Protein AF-A0AAW1GI77-F1 (afdb_monomer_lite)

pLDDT: mean 83.42, std 12.43, range [45.12, 96.5]

Radius of gyration: 36.32 Å; chains: 1; bounding box: 89×35×93 Å

Foldseek 3Di:
DDVPVCVVCVVVVPDDDDDDVVVVVVPDDPDVDDPDDDDDDLVPDDPVVVCVVCVVVPVPDDPVVVLQVVLVVCVVVVNNVVSVVSCQCPPPDVCVVVVVVCCVPPDPVPVPDQDPVRVVVCCVVVVPDPVNVVVVVVVVVVD

Organism: Popillia japonica (NCBI:txid7064)

Structure (mmCIF, N/CA/C/O backbone):
data_AF-A0AAW1GI77-F1
#
_entry.id   AF-A0AAW1GI77-F1
#
loop_
_atom_site.group_PDB
_atom_site.id
_atom_site.type_symbol
_atom_site.label_atom_id
_atom_site.label_alt_id
_atom_site.label_comp_id
_atom_site.label_asym_id
_atom_site.label_entity_id
_atom_site.label_seq_id
_atom_site.pdbx_PDB_ins_code
_atom_site.Cartn_x
_atom_site.Cartn_y
_atom_site.Cartn_z
_atom_site.occupancy
_atom_site.B_iso_or_equiv
_atom_site.auth_seq_id
_atom_site.auth_comp_id
_atom_site.auth_asym_id
_atom_site.auth_atom_id
_atom_site.pdbx_PDB_model_num
ATOM 1 N N . MET A 1 1 ? 60.740 -13.202 -24.268 1.00 50.44 1 MET A N 1
ATOM 2 C CA . MET A 1 1 ? 59.348 -13.704 -24.318 1.00 50.44 1 MET A CA 1
ATOM 3 C C . MET A 1 1 ? 59.229 -14.619 -25.524 1.00 50.44 1 MET A C 1
ATOM 5 O O . MET A 1 1 ? 59.436 -14.166 -26.640 1.00 50.44 1 MET A O 1
ATOM 9 N N . ASN A 1 2 ? 59.038 -15.919 -25.301 1.00 56.31 2 ASN A N 1
ATOM 10 C CA . ASN A 1 2 ? 59.099 -16.921 -26.366 1.00 56.31 2 ASN A CA 1
ATOM 11 C C . ASN A 1 2 ? 57.828 -16.882 -27.225 1.00 56.31 2 ASN A C 1
ATOM 13 O O . ASN A 1 2 ? 56.799 -17.430 -26.836 1.00 56.31 2 ASN A O 1
ATOM 17 N N . ASN A 1 3 ? 57.931 -16.309 -28.427 1.00 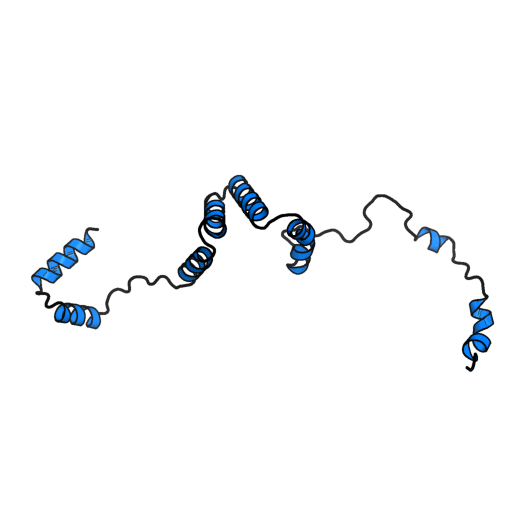72.00 3 ASN A N 1
ATOM 18 C CA . ASN A 1 3 ? 56.889 -16.258 -29.464 1.00 72.00 3 ASN A CA 1
ATOM 19 C C . ASN A 1 3 ? 56.628 -17.625 -30.133 1.00 72.00 3 ASN A C 1
ATOM 21 O O . ASN A 1 3 ? 56.343 -17.709 -31.326 1.00 72.00 3 ASN A O 1
ATOM 25 N N . ARG A 1 4 ? 56.706 -18.723 -29.369 1.00 78.88 4 ARG A N 1
ATOM 26 C CA . ARG A 1 4 ? 56.456 -20.090 -29.859 1.00 78.88 4 ARG A CA 1
ATOM 27 C C . ARG A 1 4 ? 55.053 -20.241 -30.443 1.00 78.88 4 ARG A C 1
ATOM 29 O O . ARG A 1 4 ? 54.870 -20.980 -31.401 1.00 78.88 4 ARG A O 1
ATOM 36 N N . PHE A 1 5 ? 54.082 -19.529 -29.875 1.00 82.38 5 PHE A N 1
ATOM 37 C CA . PHE A 1 5 ? 52.707 -19.523 -30.360 1.00 82.38 5 PHE A CA 1
ATOM 38 C C . PHE A 1 5 ? 52.601 -18.883 -31.750 1.00 82.38 5 PHE A C 1
ATOM 40 O O . PHE A 1 5 ? 52.100 -19.514 -32.673 1.00 82.38 5 PHE A O 1
ATOM 47 N N . LEU A 1 6 ? 53.150 -17.678 -31.928 1.00 81.75 6 LEU A N 1
ATOM 48 C CA . LEU A 1 6 ? 53.120 -16.977 -33.216 1.00 81.75 6 LEU A CA 1
ATOM 49 C C . LEU A 1 6 ? 53.925 -17.714 -34.293 1.00 81.75 6 LEU A C 1
ATOM 51 O O . LEU A 1 6 ? 53.507 -17.752 -35.441 1.00 81.75 6 LEU A O 1
ATOM 55 N N . ALA A 1 7 ? 55.032 -18.364 -33.922 1.00 81.88 7 ALA A N 1
ATOM 56 C CA . ALA A 1 7 ? 55.788 -19.203 -34.849 1.00 81.88 7 ALA A CA 1
ATOM 57 C C . ALA A 1 7 ? 55.003 -20.455 -35.285 1.00 81.88 7 ALA A C 1
ATOM 59 O O . ALA A 1 7 ? 55.084 -20.859 -36.439 1.00 81.88 7 ALA A O 1
ATOM 60 N N . LYS A 1 8 ? 54.230 -21.066 -34.374 1.00 85.06 8 LYS A N 1
ATOM 61 C CA . LYS A 1 8 ? 53.463 -22.289 -34.656 1.00 85.06 8 LYS A CA 1
ATOM 62 C C . LYS A 1 8 ? 52.169 -22.021 -35.428 1.00 85.06 8 LYS A C 1
ATOM 64 O O . LYS A 1 8 ? 51.785 -22.837 -36.256 1.00 85.06 8 LYS A O 1
ATOM 69 N N . PHE A 1 9 ? 51.500 -20.908 -35.143 1.00 86.94 9 PHE A N 1
ATOM 70 C CA . PHE A 1 9 ? 50.173 -20.595 -35.683 1.00 86.94 9 PHE A CA 1
ATOM 71 C C . PHE A 1 9 ? 50.168 -19.383 -36.620 1.00 86.94 9 PHE A C 1
ATOM 73 O O . PHE A 1 9 ? 49.104 -18.925 -37.019 1.00 86.94 9 PHE A O 1
ATOM 80 N N . GLY A 1 10 ? 51.342 -18.868 -36.992 1.00 84.88 10 GLY A N 1
ATOM 81 C CA . GLY A 1 10 ? 51.467 -17.706 -37.872 1.00 84.88 10 GLY A CA 1
ATOM 82 C C . GLY A 1 10 ? 50.792 -17.912 -39.225 1.00 84.88 10 GLY A C 1
ATOM 83 O O . GLY A 1 10 ? 50.090 -17.020 -39.678 1.00 84.88 10 GLY A O 1
ATOM 84 N N . ALA A 1 11 ? 50.923 -19.102 -39.820 1.00 81.69 11 ALA A N 1
ATOM 85 C CA . ALA A 1 11 ? 50.254 -19.432 -41.080 1.00 81.69 11 ALA A CA 1
ATOM 86 C C . ALA A 1 11 ? 48.722 -19.371 -40.948 1.00 81.69 11 ALA A C 1
ATOM 88 O O . ALA A 1 11 ? 48.068 -18.710 -41.743 1.00 81.69 11 ALA A O 1
ATOM 89 N N . TRP A 1 12 ? 48.168 -19.955 -39.881 1.00 82.44 12 TRP A N 1
ATOM 90 C CA . TRP A 1 12 ? 46.727 -19.939 -39.607 1.00 82.44 12 TRP A CA 1
ATOM 91 C C . TRP A 1 12 ? 46.176 -18.523 -39.382 1.00 82.44 12 TRP A C 1
ATOM 93 O O . TRP A 1 12 ? 45.058 -18.219 -39.779 1.00 82.44 12 TRP A O 1
ATOM 103 N N . LEU A 1 13 ? 46.970 -17.634 -38.777 1.00 81.69 13 LEU A N 1
ATOM 104 C CA . LEU A 1 13 ? 46.587 -16.234 -38.555 1.00 81.69 13 LEU A CA 1
ATOM 105 C C . LEU A 1 13 ? 46.620 -15.378 -39.831 1.00 81.69 13 LEU A C 1
ATOM 107 O O . LEU A 1 13 ? 46.038 -14.297 -39.835 1.00 81.69 13 LEU A O 1
ATOM 111 N N . GLN A 1 14 ? 47.332 -15.818 -40.871 1.00 82.62 14 GLN A N 1
ATOM 112 C CA . GLN A 1 14 ? 47.470 -15.107 -42.149 1.00 82.62 14 GLN A CA 1
ATOM 113 C C . GLN A 1 14 ? 46.566 -15.683 -43.248 1.00 82.62 14 GLN A C 1
ATOM 115 O O . GLN A 1 14 ? 46.523 -15.141 -44.350 1.00 82.62 14 GLN A O 1
ATOM 120 N N . GLU A 1 15 ? 45.845 -16.772 -42.975 1.00 84.25 15 GLU A N 1
ATOM 121 C CA . GLU A 1 15 ? 44.872 -17.325 -43.910 1.00 84.25 15 GLU A CA 1
ATOM 122 C C . GLU A 1 15 ? 43.602 -16.464 -43.945 1.00 84.25 15 GLU A C 1
ATOM 124 O O . GLU A 1 15 ? 42.974 -16.187 -42.921 1.00 84.25 15 GLU A O 1
ATOM 129 N N . GLU A 1 16 ? 43.196 -16.050 -45.148 1.00 80.50 16 GLU A N 1
ATOM 130 C CA . GLU A 1 16 ? 41.911 -15.387 -45.354 1.00 80.50 16 GLU A CA 1
ATOM 131 C C . GLU A 1 16 ? 40.769 -16.380 -45.116 1.00 80.50 16 GLU A C 1
ATOM 133 O O . GLU A 1 16 ? 40.508 -17.277 -45.924 1.00 80.50 16 GLU A O 1
ATOM 138 N N . ILE A 1 17 ? 40.046 -16.195 -44.012 1.00 80.06 17 ILE A N 1
ATOM 139 C CA . ILE A 1 17 ? 38.853 -16.983 -43.714 1.00 80.06 17 ILE A CA 1
ATOM 140 C C . ILE A 1 17 ? 37.725 -16.526 -44.645 1.00 80.06 17 ILE A C 1
ATOM 142 O O . ILE A 1 17 ? 37.078 -15.502 -44.424 1.00 80.06 17 ILE A O 1
ATOM 146 N N . LYS A 1 18 ? 37.478 -17.306 -45.699 1.00 77.88 18 LYS A N 1
ATOM 147 C CA . LYS A 1 18 ? 36.344 -17.104 -46.606 1.00 77.88 18 LYS A CA 1
ATOM 148 C C . LYS A 1 18 ? 35.121 -17.816 -46.046 1.00 77.88 18 LYS A C 1
ATOM 150 O O . LYS A 1 18 ? 35.041 -19.042 -46.061 1.00 77.88 18 LYS A O 1
ATOM 155 N N . PHE A 1 19 ? 34.159 -17.045 -45.556 1.00 76.25 19 PHE A N 1
ATOM 156 C CA . PHE A 1 19 ? 32.869 -17.591 -45.156 1.00 76.25 19 PHE A CA 1
ATOM 157 C C . PHE A 1 19 ? 31.989 -17.807 -46.393 1.00 76.25 19 PHE A C 1
ATOM 159 O O . PHE A 1 19 ? 31.925 -16.921 -47.249 1.00 76.25 19 PHE A O 1
ATOM 166 N N . PRO A 1 20 ? 31.291 -18.951 -46.505 1.00 78.00 20 PRO A N 1
ATOM 167 C CA . PRO A 1 20 ? 30.298 -19.148 -47.550 1.00 78.00 20 PRO A CA 1
ATOM 168 C C . PRO A 1 20 ? 29.252 -18.033 -47.499 1.00 78.00 20 PRO A C 1
ATOM 170 O O . PRO A 1 20 ? 28.758 -17.690 -46.426 1.00 78.00 20 PRO A O 1
ATOM 173 N N . GLU A 1 21 ? 28.866 -17.508 -48.659 1.00 66.56 21 GLU A N 1
ATOM 174 C CA . GLU A 1 21 ? 27.905 -16.402 -48.789 1.00 66.56 21 GLU A CA 1
ATOM 175 C C . GLU A 1 21 ? 26.557 -16.700 -48.100 1.00 66.56 21 GLU A C 1
ATOM 177 O O . GLU A 1 21 ? 25.870 -15.806 -47.614 1.00 66.56 21 GLU A O 1
ATOM 182 N N . VAL A 1 22 ? 26.215 -17.985 -47.968 1.00 67.94 22 VAL A N 1
ATOM 183 C CA . VAL A 1 22 ? 25.045 -18.482 -47.231 1.00 67.94 22 VAL A CA 1
ATOM 184 C C . VAL A 1 22 ? 25.074 -18.079 -45.749 1.00 67.94 22 VAL A C 1
ATOM 186 O O . VAL A 1 22 ? 24.034 -17.754 -45.190 1.00 67.94 22 VAL A O 1
ATOM 189 N N . VAL A 1 23 ? 26.253 -18.035 -45.119 1.00 64.06 23 VAL A N 1
ATOM 190 C CA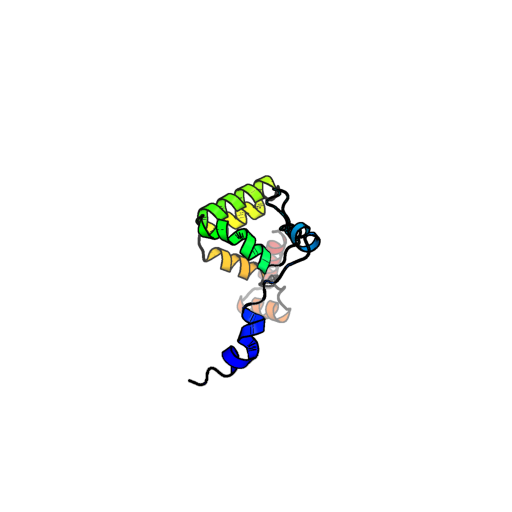 . VAL A 1 23 ? 26.418 -17.626 -43.712 1.00 64.06 23 VAL A CA 1
ATOM 191 C C . VAL A 1 23 ? 26.235 -16.115 -43.558 1.00 64.06 23 VAL A C 1
ATOM 193 O O . VAL A 1 23 ? 25.684 -15.660 -42.559 1.00 64.06 23 VAL A O 1
ATOM 196 N N . LEU A 1 24 ? 26.626 -15.335 -44.570 1.00 60.66 24 LEU A N 1
ATOM 197 C CA . LEU A 1 24 ? 26.436 -13.881 -44.587 1.00 60.66 24 LEU A CA 1
ATOM 198 C C . LEU A 1 24 ? 24.961 -13.492 -44.770 1.00 60.66 24 LEU A C 1
ATOM 200 O O . LEU A 1 24 ? 24.534 -12.473 -44.238 1.00 60.66 24 LEU A O 1
ATOM 204 N N . ARG A 1 25 ? 24.158 -14.325 -45.449 1.00 59.56 25 ARG A N 1
ATOM 205 C CA . ARG A 1 25 ? 22.695 -14.144 -45.566 1.00 59.56 25 ARG A CA 1
ATOM 206 C C . ARG A 1 25 ? 21.936 -14.435 -44.269 1.00 59.56 25 ARG A C 1
ATOM 208 O O . ARG A 1 25 ? 20.791 -14.017 -44.140 1.00 59.56 25 ARG A O 1
ATOM 215 N N . CYS A 1 26 ? 22.562 -15.128 -43.318 1.00 56.00 26 CYS A N 1
ATOM 216 C CA . CYS A 1 26 ? 22.019 -15.342 -41.976 1.00 56.00 26 CYS A CA 1
ATOM 217 C C . CYS A 1 26 ? 22.314 -14.179 -41.020 1.00 56.00 26 CYS A C 1
ATOM 219 O O . CYS A 1 26 ? 21.892 -14.239 -39.868 1.00 56.00 26 CYS A O 1
ATOM 221 N N . ILE A 1 27 ? 23.045 -13.148 -41.461 1.00 60.28 27 ILE A N 1
ATOM 222 C CA . ILE A 1 27 ? 23.212 -11.908 -40.706 1.00 60.28 27 ILE A CA 1
ATOM 223 C C . ILE A 1 27 ? 21.996 -11.042 -41.040 1.00 60.28 27 ILE A C 1
ATOM 225 O O . ILE A 1 27 ? 21.877 -10.593 -42.184 1.00 60.28 27 ILE A O 1
ATOM 229 N N . PRO A 1 28 ? 21.076 -10.807 -40.093 1.00 59.97 28 PRO A N 1
ATOM 230 C CA . PRO A 1 28 ? 19.951 -9.927 -40.345 1.00 59.97 28 PRO A CA 1
ATOM 231 C C . PRO A 1 28 ? 20.496 -8.533 -40.671 1.00 59.97 28 PRO A C 1
ATOM 233 O O . PRO A 1 28 ? 21.241 -7.941 -39.886 1.00 59.97 28 PRO A O 1
ATOM 236 N N . GLY A 1 29 ? 20.150 -8.002 -41.845 1.00 61.47 29 GLY A N 1
ATOM 237 C CA . GLY A 1 29 ? 20.276 -6.569 -42.104 1.00 61.47 29 GLY A CA 1
ATOM 238 C C . GLY A 1 29 ? 19.369 -5.779 -41.148 1.00 61.47 29 GLY A C 1
ATOM 239 O O . GLY A 1 29 ? 18.532 -6.383 -40.474 1.00 61.47 29 GLY A O 1
ATOM 240 N N . PRO A 1 30 ? 19.483 -4.440 -41.077 1.00 54.56 30 PRO A N 1
ATOM 241 C CA . PRO A 1 30 ? 18.613 -3.606 -40.247 1.00 54.56 30 PRO A CA 1
ATOM 242 C C . PRO A 1 30 ? 17.178 -3.599 -40.803 1.00 54.56 30 PRO A C 1
ATOM 244 O O . PRO A 1 30 ? 16.715 -2.624 -41.388 1.00 54.56 30 PRO A O 1
ATOM 247 N N . SER A 1 31 ? 16.468 -4.713 -40.650 1.00 55.09 31 SER A N 1
ATOM 248 C CA . SER A 1 31 ? 15.030 -4.800 -40.831 1.00 55.09 31 SER A CA 1
ATOM 249 C C . SER A 1 31 ? 14.382 -4.344 -39.524 1.00 55.09 31 SER A C 1
ATOM 251 O O . SER A 1 31 ? 14.730 -4.783 -38.432 1.00 55.09 31 SER A O 1
ATOM 253 N N . SER A 1 32 ? 13.471 -3.382 -39.619 1.00 60.25 32 SER A N 1
ATOM 254 C CA . SER A 1 32 ? 12.803 -2.717 -38.495 1.00 60.25 32 SER A CA 1
ATOM 255 C C . SER A 1 32 ? 11.749 -3.584 -37.788 1.00 60.25 32 SER A C 1
ATOM 257 O O . SER A 1 32 ? 10.912 -3.073 -37.045 1.00 60.25 32 SER A O 1
ATOM 259 N N . THR A 1 33 ? 11.773 -4.899 -37.987 1.00 58.75 33 THR A N 1
ATOM 260 C CA . THR A 1 33 ? 10.900 -5.850 -37.301 1.00 58.75 33 THR A CA 1
ATOM 261 C C . THR A 1 33 ? 11.651 -6.417 -36.110 1.00 58.75 33 THR A C 1
ATOM 263 O O . THR A 1 33 ? 12.694 -7.030 -36.285 1.00 58.75 33 THR A O 1
ATOM 266 N N . SER A 1 34 ? 11.157 -6.166 -34.895 1.00 59.53 34 SER A N 1
ATOM 267 C CA . SER A 1 34 ? 11.860 -6.455 -33.641 1.00 59.53 34 SER A CA 1
ATOM 268 C C . SER A 1 34 ? 12.270 -7.930 -33.520 1.00 59.53 34 SER A C 1
ATOM 270 O O . SER A 1 34 ? 11.502 -8.767 -33.042 1.00 59.53 34 SER A O 1
ATOM 272 N N . GLU A 1 35 ? 13.494 -8.247 -33.923 1.00 60.03 35 GLU A N 1
ATOM 273 C CA . GLU A 1 35 ? 14.111 -9.544 -33.690 1.00 60.03 35 GLU A CA 1
ATOM 274 C C . GLU A 1 35 ? 14.524 -9.625 -32.221 1.00 60.03 35 GLU A C 1
ATOM 276 O O . GLU A 1 35 ? 15.565 -9.138 -31.783 1.00 60.03 35 GLU A O 1
ATOM 281 N N . GLY A 1 36 ? 13.635 -10.198 -31.417 1.00 70.88 36 GLY A N 1
ATOM 282 C CA . GLY A 1 36 ? 13.857 -10.393 -29.998 1.00 70.88 36 GLY A CA 1
ATOM 283 C C . GLY A 1 36 ? 12.865 -11.378 -29.405 1.00 70.88 36 GLY A C 1
ATOM 284 O O . GLY A 1 36 ? 11.811 -11.669 -29.969 1.00 70.88 36 GLY A O 1
ATOM 285 N N . ARG A 1 37 ? 13.202 -11.897 -28.223 1.00 74.19 37 ARG A N 1
ATOM 286 C CA . ARG A 1 37 ? 12.274 -12.705 -27.429 1.00 74.19 37 ARG A CA 1
ATOM 287 C C . ARG A 1 37 ? 10.985 -11.900 -27.187 1.00 74.19 37 ARG A C 1
ATOM 289 O O . ARG A 1 37 ? 11.100 -10.763 -26.721 1.00 74.19 37 ARG A O 1
ATOM 296 N N . PRO A 1 38 ? 9.789 -12.485 -27.394 1.00 78.50 38 PRO A N 1
ATOM 297 C CA . PRO A 1 38 ? 8.531 -11.809 -27.105 1.00 78.50 38 PRO A CA 1
ATOM 298 C C . PRO A 1 38 ? 8.526 -11.243 -25.683 1.00 78.50 38 PRO A C 1
ATOM 300 O O . PRO A 1 38 ? 8.822 -11.949 -24.709 1.00 78.50 38 PRO A O 1
ATOM 303 N N . SER A 1 39 ? 8.226 -9.950 -25.561 1.00 81.06 39 SER A N 1
ATOM 304 C CA . SER A 1 39 ? 8.095 -9.308 -24.255 1.00 81.06 39 SER A CA 1
ATOM 305 C C . SER A 1 39 ? 6.863 -9.878 -23.566 1.00 81.06 39 SER A C 1
ATOM 307 O O . SER A 1 39 ? 5.757 -9.769 -24.079 1.00 81.06 39 SER A O 1
ATOM 309 N N . LYS A 1 40 ? 7.050 -10.490 -22.394 1.00 86.00 40 LYS A N 1
ATOM 310 C CA . LYS A 1 40 ? 5.925 -10.932 -21.561 1.00 86.00 40 LYS A CA 1
ATOM 311 C C . LYS A 1 40 ? 5.116 -9.733 -21.088 1.00 86.00 40 LYS A C 1
ATOM 313 O O . LYS A 1 40 ? 5.713 -8.714 -20.727 1.00 86.00 40 LYS A O 1
ATOM 318 N N . ASP A 1 41 ? 3.806 -9.884 -20.970 1.00 91.25 41 ASP A N 1
ATOM 319 C CA . ASP A 1 41 ? 2.961 -8.861 -20.365 1.00 91.25 41 ASP A CA 1
ATOM 320 C C . ASP A 1 41 ? 3.383 -8.528 -18.932 1.00 91.25 41 ASP A C 1
ATOM 322 O O . ASP A 1 41 ? 4.000 -9.323 -18.217 1.00 91.25 41 ASP A O 1
ATOM 326 N N . PHE A 1 42 ? 3.087 -7.300 -18.497 1.00 91.75 42 PHE A N 1
ATOM 327 C CA . PHE A 1 42 ? 3.482 -6.835 -17.166 1.00 91.75 42 PHE A CA 1
ATOM 328 C C . PHE A 1 42 ? 2.847 -7.669 -16.044 1.00 91.75 42 PHE A C 1
ATOM 330 O O . PHE A 1 42 ? 3.462 -7.851 -14.992 1.00 91.75 42 PHE A O 1
ATOM 337 N N . LYS A 1 43 ? 1.636 -8.198 -16.259 1.00 92.06 43 LYS A N 1
ATOM 338 C CA . LYS A 1 43 ? 0.936 -9.047 -15.285 1.00 92.06 43 LYS A CA 1
ATOM 339 C C . LYS A 1 43 ? 1.651 -10.391 -15.098 1.00 92.06 43 LYS A C 1
ATOM 341 O O . LYS A 1 43 ? 1.930 -10.744 -13.951 1.00 92.06 43 LYS A O 1
ATOM 346 N N . ASP A 1 44 ? 2.093 -11.013 -16.190 1.00 92.31 44 ASP A N 1
ATOM 347 C CA . ASP A 1 44 ? 2.675 -12.369 -16.213 1.00 92.31 44 ASP A CA 1
ATOM 348 C C . ASP A 1 44 ? 4.207 -12.408 -16.082 1.00 92.31 44 ASP A C 1
ATOM 350 O O . ASP A 1 44 ? 4.836 -13.468 -16.001 1.00 92.31 44 ASP A O 1
ATOM 354 N N . ALA A 1 45 ? 4.853 -11.243 -16.085 1.00 92.06 45 ALA A N 1
ATOM 355 C CA . ALA A 1 45 ? 6.288 -11.125 -15.876 1.00 92.06 45 ALA A CA 1
ATOM 356 C C . ALA A 1 45 ? 6.702 -11.471 -14.431 1.00 92.06 45 ALA A C 1
ATOM 358 O O . ALA A 1 45 ? 5.962 -11.250 -13.474 1.00 92.06 45 ALA A O 1
ATOM 359 N N . SER A 1 46 ? 7.940 -11.944 -14.244 1.00 92.81 46 SER A N 1
ATOM 360 C CA . SER A 1 46 ? 8.512 -12.132 -12.904 1.00 92.81 46 SER A CA 1
ATOM 361 C C . SER A 1 46 ? 8.804 -10.790 -12.225 1.00 92.81 46 SER A C 1
ATOM 363 O O . SER A 1 46 ? 8.990 -9.769 -12.891 1.00 92.81 46 SER A O 1
ATOM 365 N N . VAL A 1 47 ? 8.917 -10.786 -10.893 1.00 94.12 47 VAL A N 1
ATOM 366 C CA . VAL A 1 47 ? 9.218 -9.576 -10.100 1.00 94.12 47 VAL A CA 1
ATOM 367 C C . VAL A 1 47 ? 10.489 -8.869 -10.592 1.00 94.12 47 VAL A C 1
ATOM 369 O O . VAL A 1 47 ? 10.504 -7.645 -10.721 1.00 94.12 47 VAL A O 1
ATOM 372 N N . VAL A 1 48 ? 11.530 -9.632 -10.943 1.00 94.56 48 VAL A N 1
ATOM 373 C CA . VAL A 1 48 ? 12.797 -9.099 -11.479 1.00 94.56 48 VAL A CA 1
ATOM 374 C C . VAL A 1 48 ? 12.563 -8.327 -12.780 1.00 94.56 48 VAL A C 1
ATOM 376 O O . VAL A 1 48 ? 13.055 -7.211 -12.942 1.00 94.56 48 VAL A O 1
ATOM 379 N N . ILE A 1 49 ? 11.757 -8.883 -13.689 1.00 91.88 49 ILE A N 1
ATOM 380 C CA . ILE A 1 49 ? 11.428 -8.236 -14.963 1.00 91.88 49 ILE A CA 1
ATOM 381 C C . ILE A 1 49 ? 10.545 -7.008 -14.728 1.00 91.88 49 ILE A C 1
ATOM 383 O O . ILE A 1 49 ? 10.819 -5.961 -15.309 1.00 91.88 49 ILE A O 1
ATOM 387 N N . LYS A 1 50 ? 9.531 -7.086 -13.851 1.00 94.44 50 LYS A N 1
ATOM 388 C CA . LYS A 1 50 ? 8.683 -5.929 -13.509 1.00 94.44 50 LYS A CA 1
ATOM 389 C C . LYS A 1 50 ? 9.519 -4.771 -12.957 1.00 94.44 50 LYS A C 1
ATOM 391 O O . LYS A 1 50 ? 9.321 -3.636 -13.376 1.00 94.44 50 LYS A O 1
ATOM 396 N N . ARG A 1 51 ? 10.505 -5.055 -12.096 1.00 93.25 51 ARG A N 1
ATOM 397 C CA . ARG A 1 51 ? 11.421 -4.046 -11.531 1.00 93.25 51 ARG A CA 1
ATOM 398 C C . ARG A 1 51 ? 12.282 -3.360 -12.593 1.00 93.25 51 ARG A C 1
ATOM 400 O O . ARG A 1 51 ? 12.518 -2.157 -12.475 1.00 93.25 51 ARG A O 1
ATOM 407 N N . ARG A 1 52 ? 12.738 -4.112 -13.602 1.00 93.00 52 ARG A N 1
ATOM 408 C CA . ARG A 1 52 ? 13.481 -3.573 -14.752 1.00 93.00 52 ARG A CA 1
ATOM 409 C C . ARG A 1 52 ? 12.572 -2.740 -15.657 1.00 93.00 52 ARG A C 1
ATOM 411 O O . ARG A 1 52 ? 12.945 -1.642 -16.042 1.00 93.00 52 ARG A O 1
ATOM 418 N N . LYS A 1 53 ? 11.350 -3.211 -15.931 1.00 92.81 53 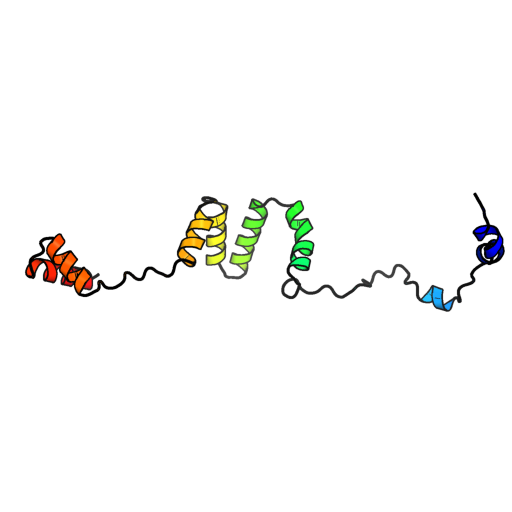LYS A N 1
ATOM 419 C CA . LYS A 1 53 ? 10.355 -2.472 -16.730 1.00 92.81 53 LYS A CA 1
ATOM 420 C C . LYS A 1 53 ? 9.969 -1.130 -16.098 1.00 92.81 53 LYS A C 1
ATOM 422 O O . LYS A 1 53 ? 9.798 -0.158 -16.817 1.00 92.81 53 LYS A O 1
ATOM 427 N N . THR A 1 54 ? 9.869 -1.054 -14.769 1.00 94.44 54 THR A N 1
ATOM 428 C CA . THR A 1 54 ? 9.546 0.194 -14.050 1.00 94.44 54 THR A CA 1
ATOM 429 C C . THR A 1 54 ? 10.773 1.023 -13.669 1.00 94.44 54 THR A C 1
ATOM 431 O O . THR A 1 54 ? 10.643 2.006 -12.944 1.00 94.44 54 THR A O 1
ATOM 434 N N . GLU A 1 55 ? 11.982 0.639 -14.088 1.00 94.88 55 GLU A N 1
ATOM 435 C CA . GLU A 1 55 ? 13.213 1.324 -13.684 1.00 94.88 55 GLU A CA 1
ATOM 436 C C . GLU A 1 55 ? 13.270 2.763 -14.189 1.00 94.88 55 GLU A C 1
ATOM 438 O O . GLU A 1 55 ? 13.552 3.662 -13.403 1.00 94.88 55 GLU A O 1
ATOM 443 N N . GLN A 1 56 ? 12.957 2.975 -15.466 1.00 94.88 56 GLN A N 1
ATOM 444 C CA . GLN A 1 56 ? 12.939 4.305 -16.068 1.00 94.88 56 GLN A CA 1
ATOM 445 C C . GLN A 1 56 ? 11.937 5.221 -15.355 1.00 94.88 56 GLN A C 1
ATOM 447 O O . GLN A 1 56 ? 12.305 6.288 -14.874 1.00 94.88 56 GLN A O 1
ATOM 452 N N . LEU A 1 57 ? 10.709 4.735 -15.155 1.00 93.56 57 LEU A N 1
ATOM 453 C CA . LEU A 1 57 ? 9.649 5.476 -14.472 1.00 93.56 57 LEU A CA 1
ATOM 454 C C . LEU A 1 57 ? 10.045 5.895 -13.042 1.00 93.56 57 LEU A C 1
ATOM 456 O O . LEU A 1 57 ? 9.746 7.007 -12.619 1.00 93.56 57 LEU A O 1
ATOM 460 N N . ARG A 1 58 ? 10.755 5.027 -12.306 1.00 93.38 58 ARG A N 1
ATOM 461 C CA . ARG A 1 58 ? 11.246 5.321 -10.946 1.00 93.38 58 ARG A CA 1
ATOM 462 C C . ARG A 1 58 ? 12.436 6.282 -10.912 1.00 93.38 58 ARG A C 1
ATOM 464 O O . ARG A 1 58 ? 12.697 6.848 -9.858 1.00 93.38 58 ARG A O 1
ATOM 471 N N . LYS A 1 59 ? 13.189 6.411 -12.009 1.00 93.56 59 LYS A N 1
ATOM 472 C CA . LYS A 1 59 ? 14.308 7.361 -12.119 1.00 93.56 59 LYS A CA 1
ATOM 473 C C . LYS A 1 59 ? 13.828 8.756 -12.505 1.00 93.56 59 LYS A C 1
ATOM 475 O O . LYS A 1 59 ? 14.382 9.735 -12.027 1.00 93.56 59 LYS A O 1
ATOM 480 N N . GLU A 1 60 ? 12.825 8.834 -13.373 1.00 94.69 60 GLU A N 1
ATOM 481 C CA . GLU A 1 60 ? 12.366 10.098 -13.956 1.00 94.69 60 GLU A CA 1
ATOM 482 C C . GLU A 1 60 ? 11.360 10.853 -13.086 1.00 94.69 60 GLU A C 1
ATOM 484 O O . GLU A 1 60 ? 11.272 12.075 -13.186 1.00 94.69 60 GLU A O 1
ATOM 489 N N . LYS A 1 61 ? 10.567 10.145 -12.275 1.00 94.69 61 LYS A N 1
ATOM 490 C CA . LYS A 1 61 ? 9.441 10.725 -11.532 1.00 94.69 61 LYS A CA 1
ATOM 491 C C . LYS A 1 61 ? 9.629 10.617 -10.029 1.00 94.69 61 LYS A C 1
ATOM 493 O O . LYS A 1 61 ? 10.207 9.654 -9.522 1.00 94.69 61 LYS A O 1
ATOM 498 N N . SER A 1 62 ? 9.093 11.601 -9.316 1.00 92.31 62 SER A N 1
ATOM 499 C CA . SER A 1 62 ? 9.083 11.604 -7.856 1.00 92.31 62 SER A CA 1
ATOM 500 C C . SER A 1 62 ? 8.082 10.588 -7.298 1.00 92.31 62 SER A C 1
ATOM 502 O O . SER A 1 62 ? 7.111 10.192 -7.948 1.00 92.31 62 SER A O 1
ATOM 504 N N . THR A 1 63 ? 8.285 10.175 -6.049 1.00 89.06 63 THR A N 1
ATOM 505 C CA . THR A 1 63 ? 7.366 9.260 -5.354 1.00 89.06 63 THR A CA 1
ATOM 506 C C . THR A 1 63 ? 5.957 9.837 -5.216 1.00 89.06 63 THR A C 1
ATOM 508 O O . THR A 1 63 ? 4.990 9.087 -5.330 1.00 89.06 63 THR A O 1
ATOM 511 N N . ALA A 1 64 ? 5.833 11.153 -5.019 1.00 88.94 64 ALA A N 1
ATOM 512 C CA . ALA A 1 64 ? 4.550 11.843 -4.914 1.00 88.94 64 ALA A CA 1
ATOM 513 C C . ALA A 1 64 ? 3.771 11.818 -6.240 1.00 88.94 64 ALA A C 1
ATOM 515 O O . ALA A 1 64 ? 2.591 11.473 -6.252 1.00 88.94 64 ALA A O 1
ATOM 516 N N . GLU A 1 65 ? 4.436 12.101 -7.365 1.00 91.44 65 GLU A N 1
ATOM 517 C CA . GLU A 1 65 ? 3.813 12.037 -8.696 1.00 91.44 65 GLU A CA 1
ATOM 518 C C . GLU A 1 65 ? 3.355 10.616 -9.039 1.00 91.44 65 GLU A C 1
ATOM 520 O O . GLU A 1 65 ? 2.258 10.422 -9.558 1.00 91.44 65 GLU A O 1
ATOM 525 N N . LEU A 1 66 ? 4.171 9.607 -8.716 1.00 93.44 66 LEU A N 1
ATOM 526 C CA . LEU A 1 66 ? 3.823 8.205 -8.954 1.00 93.44 66 LEU A CA 1
ATOM 527 C C . LEU A 1 66 ? 2.649 7.743 -8.087 1.00 93.44 66 LEU A C 1
ATOM 529 O O . LEU A 1 66 ? 1.789 7.002 -8.568 1.00 93.44 66 LEU A O 1
ATOM 533 N N . ALA A 1 67 ? 2.586 8.187 -6.831 1.00 91.69 67 ALA A N 1
ATOM 534 C CA . ALA A 1 67 ? 1.458 7.907 -5.951 1.00 91.69 67 ALA A CA 1
ATOM 535 C C . ALA A 1 67 ? 0.160 8.525 -6.483 1.00 91.69 67 ALA A C 1
ATOM 537 O O . ALA A 1 67 ? -0.847 7.826 -6.586 1.00 91.69 67 ALA A O 1
ATOM 538 N N . PHE A 1 68 ? 0.201 9.793 -6.897 1.00 92.19 68 PHE A N 1
ATOM 539 C CA . PHE A 1 68 ? -0.958 10.479 -7.466 1.00 92.19 68 PHE A CA 1
ATOM 540 C C . PHE A 1 68 ? -1.416 9.845 -8.788 1.00 92.19 68 PHE A C 1
ATOM 542 O O . PHE A 1 68 ? -2.596 9.566 -8.979 1.00 92.19 68 PHE A O 1
ATOM 549 N N . ALA A 1 69 ? -0.486 9.522 -9.691 1.00 94.06 69 ALA A N 1
ATOM 550 C CA . ALA A 1 69 ? -0.821 8.826 -10.934 1.00 94.06 69 ALA A CA 1
ATOM 551 C C . ALA A 1 69 ? -1.482 7.461 -10.669 1.00 94.06 69 ALA A C 1
ATOM 553 O O . ALA A 1 69 ? -2.414 7.062 -11.369 1.00 94.06 69 ALA A O 1
ATOM 554 N N . THR A 1 70 ? -1.025 6.755 -9.631 1.00 94.25 70 THR A N 1
ATOM 555 C CA . THR A 1 70 ? -1.609 5.474 -9.222 1.00 94.25 70 THR A CA 1
ATOM 556 C C . THR A 1 70 ? -3.005 5.656 -8.625 1.00 94.25 70 THR A C 1
ATOM 558 O O . THR A 1 70 ? -3.902 4.897 -8.987 1.00 94.25 70 THR A O 1
ATOM 561 N N . SER A 1 71 ? -3.232 6.663 -7.770 1.00 94.56 71 SER A N 1
ATOM 562 C CA . SER A 1 71 ? -4.565 6.924 -7.202 1.00 94.56 71 SER A CA 1
ATOM 563 C C . SER A 1 71 ? -5.578 7.275 -8.294 1.00 94.56 71 SER A C 1
ATOM 565 O O . SER A 1 71 ? -6.696 6.760 -8.279 1.00 94.56 71 SER A O 1
ATOM 567 N N . MET A 1 72 ? -5.168 8.049 -9.303 1.00 95.50 72 MET A N 1
ATOM 568 C CA . MET A 1 72 ? -6.000 8.348 -10.471 1.00 95.50 72 MET A CA 1
ATOM 569 C C . MET A 1 72 ? -6.350 7.088 -11.267 1.00 95.50 72 MET A C 1
ATOM 571 O O . MET A 1 72 ? -7.519 6.871 -11.586 1.00 95.50 72 MET A O 1
ATOM 575 N N . LYS A 1 73 ? -5.376 6.202 -11.518 1.00 96.50 73 LYS A N 1
ATOM 576 C CA . LYS A 1 73 ? -5.639 4.932 -12.212 1.00 96.50 73 LYS A CA 1
ATOM 577 C C . LYS A 1 73 ? -6.546 3.986 -11.426 1.00 96.50 73 LYS A C 1
ATOM 579 O O . LYS A 1 73 ? -7.367 3.311 -12.040 1.00 96.50 73 LYS A O 1
ATOM 584 N N . LEU A 1 74 ? -6.443 3.957 -10.097 1.00 95.62 74 LEU A N 1
ATOM 585 C CA . LEU A 1 74 ? -7.337 3.162 -9.250 1.00 95.62 74 LEU A CA 1
ATOM 586 C C . LEU A 1 74 ? -8.786 3.653 -9.348 1.00 95.62 74 LEU A C 1
ATOM 588 O O . LEU A 1 74 ? -9.691 2.845 -9.564 1.00 95.62 74 LEU A O 1
ATOM 592 N N . ARG A 1 75 ? -8.999 4.975 -9.315 1.00 95.00 75 ARG A N 1
ATOM 593 C CA . ARG A 1 75 ? -10.324 5.583 -9.521 1.00 95.00 75 ARG A CA 1
ATOM 594 C C . ARG A 1 75 ? -10.895 5.250 -10.901 1.00 95.00 75 ARG A C 1
ATOM 596 O O . ARG A 1 75 ? -12.043 4.832 -10.984 1.00 95.00 75 ARG A O 1
ATOM 603 N N . GLU A 1 76 ? -10.091 5.370 -11.960 1.00 96.31 76 GLU A N 1
ATOM 604 C CA . GLU A 1 76 ? -10.493 4.991 -13.326 1.00 96.31 76 GLU A CA 1
ATOM 605 C C . GLU A 1 76 ? -10.859 3.504 -13.438 1.00 96.31 76 GLU A C 1
ATOM 607 O O . GLU A 1 76 ? -11.781 3.146 -14.165 1.00 96.31 76 GLU A O 1
ATOM 612 N N . SER A 1 77 ? -10.159 2.634 -12.705 1.00 94.31 77 SER A N 1
ATOM 613 C CA . SER A 1 77 ? -10.436 1.194 -12.688 1.00 94.31 77 SER A CA 1
ATOM 614 C C . SER A 1 77 ? -11.659 0.793 -11.853 1.00 94.31 77 SER A C 1
ATOM 616 O O . SER A 1 77 ? -12.021 -0.382 -11.850 1.00 94.31 77 SER A O 1
ATOM 618 N N . GLY A 1 78 ? -12.297 1.747 -11.164 1.00 95.06 78 GLY A N 1
ATOM 619 C CA . GLY A 1 78 ? -13.474 1.506 -10.327 1.00 95.06 78 GLY A CA 1
ATOM 620 C C . GLY A 1 78 ? -13.171 1.131 -8.873 1.00 95.06 78 GLY A C 1
ATOM 621 O O . GLY A 1 78 ? -14.073 0.670 -8.181 1.00 95.06 78 GLY A O 1
ATOM 622 N N . ASP A 1 79 ? -11.943 1.349 -8.388 1.00 94.56 79 ASP A N 1
ATOM 623 C CA . ASP A 1 79 ? -11.554 1.145 -6.984 1.00 94.56 79 ASP A CA 1
ATOM 624 C C . ASP A 1 79 ? -11.266 2.489 -6.279 1.00 94.56 79 ASP A C 1
ATOM 626 O O . ASP A 1 79 ? -10.108 2.889 -6.098 1.00 94.56 79 ASP A O 1
ATOM 630 N N . PRO A 1 80 ? -12.314 3.238 -5.878 1.00 93.62 80 PRO A N 1
ATOM 631 C CA . PRO A 1 80 ? -12.137 4.499 -5.164 1.00 93.62 80 PRO A CA 1
ATOM 632 C C . PRO A 1 80 ? -11.588 4.293 -3.746 1.00 93.62 80 PRO A C 1
ATOM 634 O O . PRO A 1 80 ? -10.879 5.162 -3.237 1.00 93.62 80 PRO A O 1
ATOM 637 N N . ALA A 1 81 ? -11.879 3.152 -3.112 1.00 91.62 81 ALA A N 1
ATOM 638 C CA . ALA A 1 81 ? -11.427 2.846 -1.758 1.00 91.62 81 ALA A CA 1
ATOM 639 C C . ALA A 1 81 ? -9.907 2.623 -1.713 1.00 91.62 81 ALA A C 1
ATOM 641 O O . ALA A 1 81 ? -9.224 3.179 -0.851 1.00 91.62 81 ALA A O 1
ATOM 642 N N . GLY A 1 82 ? -9.353 1.883 -2.679 1.00 91.50 82 GLY A N 1
ATOM 643 C CA . GLY A 1 82 ? -7.909 1.717 -2.836 1.00 91.50 82 GLY A CA 1
ATOM 644 C C . GLY A 1 82 ? -7.188 3.037 -3.120 1.00 91.50 82 GLY A C 1
ATOM 645 O O . GLY A 1 82 ? -6.109 3.283 -2.577 1.00 91.50 82 GLY A O 1
ATOM 646 N N . ALA A 1 83 ? -7.799 3.927 -3.909 1.00 93.25 83 ALA A N 1
ATOM 647 C CA . ALA A 1 83 ? -7.252 5.259 -4.163 1.00 93.25 83 ALA A CA 1
ATOM 648 C C . ALA A 1 83 ? -7.189 6.119 -2.889 1.00 93.25 83 ALA A C 1
ATOM 650 O O . ALA A 1 83 ? -6.157 6.733 -2.618 1.00 93.25 83 ALA A O 1
ATOM 651 N N . GLN A 1 84 ? -8.259 6.122 -2.085 1.00 90.69 84 GLN A N 1
ATOM 652 C CA . GLN A 1 84 ? -8.284 6.812 -0.791 1.00 90.69 84 GLN A CA 1
ATOM 653 C C . GLN A 1 84 ? -7.244 6.240 0.174 1.00 90.69 84 GLN A C 1
ATOM 655 O O . GLN A 1 84 ? -6.539 6.994 0.840 1.00 90.69 84 GLN A O 1
ATOM 660 N N . LEU A 1 85 ? -7.101 4.913 0.224 1.00 90.38 85 LEU A N 1
ATOM 661 C CA . LEU A 1 85 ? -6.097 4.262 1.061 1.00 90.38 85 LEU A CA 1
ATOM 662 C C . LEU A 1 85 ? -4.678 4.701 0.682 1.00 90.38 85 LEU A C 1
ATOM 664 O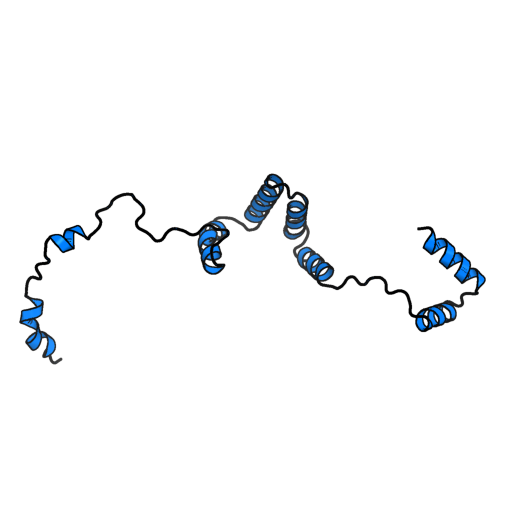 O . LEU A 1 85 ? -3.869 4.989 1.564 1.00 90.38 85 LEU A O 1
ATOM 668 N N . LEU A 1 86 ? -4.379 4.767 -0.617 1.00 90.62 86 LEU A N 1
ATOM 669 C CA . LEU A 1 86 ? -3.080 5.220 -1.099 1.00 90.62 86 LEU A CA 1
ATOM 670 C C . LEU A 1 86 ? -2.812 6.676 -0.698 1.00 90.62 86 LEU A C 1
ATOM 672 O O . LEU A 1 86 ? -1.746 6.958 -0.158 1.00 90.62 86 LEU A O 1
ATOM 676 N N . GLU A 1 87 ? -3.784 7.570 -0.889 1.00 88.56 87 GLU A N 1
ATOM 677 C CA . GLU A 1 87 ? -3.681 8.977 -0.476 1.00 88.56 87 GLU A CA 1
ATOM 678 C C . GLU A 1 87 ? -3.455 9.117 1.035 1.00 88.56 87 GLU A C 1
ATOM 680 O O . GLU A 1 87 ? -2.586 9.871 1.469 1.00 88.56 87 GLU A O 1
ATOM 685 N N . GLU A 1 88 ? -4.164 8.335 1.845 1.00 87.19 88 GLU A N 1
ATOM 686 C CA . GLU A 1 88 ? -3.998 8.318 3.301 1.00 87.19 88 GLU A CA 1
ATOM 687 C C . GLU A 1 88 ? -2.609 7.827 3.734 1.00 87.19 88 GLU A C 1
ATOM 689 O O . GLU A 1 88 ? -2.054 8.269 4.747 1.00 87.19 88 GLU A O 1
ATOM 694 N N . MET A 1 89 ? -2.014 6.915 2.961 1.00 86.50 89 MET A N 1
ATOM 695 C CA . MET A 1 89 ? -0.658 6.424 3.198 1.00 86.50 89 MET A CA 1
ATOM 696 C C . MET A 1 89 ? 0.415 7.436 2.786 1.00 86.50 89 MET A C 1
ATOM 698 O O . MET A 1 89 ? 1.469 7.475 3.427 1.00 86.50 89 MET A O 1
ATOM 702 N N . THR A 1 90 ? 0.180 8.226 1.735 1.00 83.81 90 THR A N 1
ATOM 703 C CA . THR A 1 90 ? 1.196 9.116 1.152 1.00 83.81 90 THR A CA 1
ATOM 704 C C . THR A 1 90 ? 1.121 10.559 1.637 1.00 83.81 90 THR A C 1
ATOM 706 O O . THR A 1 90 ? 2.165 11.191 1.770 1.00 83.81 90 THR A O 1
ATOM 709 N N . THR A 1 91 ? -0.075 11.082 1.912 1.00 73.00 91 THR A N 1
ATOM 710 C CA . THR A 1 91 ? -0.308 12.518 2.140 1.00 73.00 91 THR A CA 1
ATOM 711 C C . THR A 1 91 ? -0.341 12.884 3.623 1.00 73.00 91 THR A C 1
ATOM 713 O O . THR A 1 91 ? 0.186 13.923 4.009 1.00 73.00 91 THR A O 1
ATOM 716 N N . THR A 1 92 ? -0.937 12.049 4.480 1.00 67.31 92 THR A N 1
ATOM 717 C CA . THR A 1 92 ? -1.234 12.454 5.865 1.00 67.31 92 THR A CA 1
ATOM 718 C C . THR A 1 92 ? -0.062 12.237 6.815 1.00 67.31 92 THR A C 1
ATOM 720 O O . THR A 1 92 ? 0.324 13.148 7.545 1.00 67.31 92 THR A O 1
ATOM 723 N N . THR A 1 93 ? 0.511 11.028 6.874 1.00 66.56 93 THR A N 1
ATOM 724 C CA . THR A 1 93 ? 1.702 10.752 7.700 1.00 66.56 93 THR A CA 1
ATOM 725 C C . THR A 1 93 ? 2.329 9.405 7.320 1.00 66.56 93 THR A C 1
ATOM 727 O O . THR A 1 93 ? 1.619 8.397 7.329 1.00 66.56 93 THR A O 1
ATOM 730 N N . PRO A 1 94 ? 3.659 9.299 7.130 1.00 68.94 94 PRO A N 1
ATOM 731 C CA . PRO A 1 94 ? 4.312 8.021 6.814 1.00 68.94 94 PRO A CA 1
ATOM 732 C C . PRO A 1 94 ? 4.112 6.937 7.893 1.00 68.94 94 PRO A C 1
ATOM 734 O O . PRO A 1 94 ? 4.196 5.746 7.600 1.00 68.94 94 PRO A O 1
ATOM 737 N N . SER A 1 95 ? 3.781 7.321 9.134 1.00 78.88 95 SER A N 1
ATOM 738 C CA . SER A 1 95 ? 3.446 6.398 10.233 1.00 78.88 95 SER A CA 1
ATOM 739 C C . SER A 1 95 ? 2.056 5.751 10.097 1.00 78.88 95 SER A C 1
ATOM 741 O O . SER A 1 95 ? 1.807 4.669 10.634 1.00 78.88 95 SER A O 1
ATOM 743 N N . ARG A 1 96 ? 1.138 6.369 9.339 1.00 82.62 96 ARG A N 1
ATOM 744 C CA . ARG A 1 96 ? -0.236 5.874 9.171 1.00 82.62 96 ARG A CA 1
ATOM 745 C C . ARG A 1 96 ? -0.268 4.532 8.441 1.00 82.62 96 ARG A C 1
ATOM 747 O O . ARG A 1 96 ? -1.004 3.641 8.854 1.00 82.62 96 ARG A O 1
ATOM 754 N N . SER A 1 97 ? 0.614 4.347 7.459 1.00 85.38 97 SER A N 1
ATOM 755 C CA . SER A 1 97 ? 0.816 3.065 6.767 1.00 85.38 97 SER A CA 1
ATOM 756 C C . SER A 1 97 ? 1.105 1.910 7.738 1.00 85.38 97 SER A C 1
ATOM 758 O O . SER A 1 97 ? 0.489 0.848 7.650 1.00 85.38 97 SER A O 1
ATOM 760 N N . LYS A 1 98 ? 1.979 2.135 8.729 1.00 86.44 98 LYS A N 1
ATOM 761 C CA . LYS A 1 98 ? 2.309 1.147 9.763 1.00 86.44 98 LYS A CA 1
ATOM 762 C C . LYS A 1 98 ? 1.097 0.825 10.628 1.00 86.44 98 LYS A C 1
ATOM 764 O O . LYS A 1 98 ? 0.837 -0.343 10.870 1.00 86.44 98 LYS A O 1
ATOM 769 N N . ARG A 1 99 ? 0.327 1.834 11.048 1.00 86.00 99 ARG A N 1
ATOM 770 C CA . ARG A 1 99 ? -0.893 1.631 11.851 1.00 86.00 99 ARG A CA 1
ATOM 771 C C . ARG A 1 99 ? -1.931 0.790 11.116 1.00 86.00 99 ARG A C 1
ATOM 773 O O . ARG A 1 99 ? -2.507 -0.110 11.720 1.00 86.00 99 ARG A O 1
ATOM 780 N N . ILE A 1 100 ? -2.138 1.064 9.828 1.00 86.31 100 ILE A N 1
ATOM 781 C CA . ILE A 1 100 ? -3.047 0.292 8.973 1.00 86.31 100 ILE A CA 1
ATOM 782 C C . ILE A 1 100 ? -2.579 -1.166 8.901 1.00 86.31 100 ILE A C 1
ATOM 784 O O . ILE A 1 100 ? -3.367 -2.073 9.158 1.00 86.31 100 ILE A O 1
ATOM 788 N N . LEU A 1 101 ? -1.288 -1.397 8.640 1.00 85.88 101 LEU A N 1
ATOM 789 C CA . LEU A 1 101 ? -0.716 -2.744 8.584 1.00 85.88 101 LEU A CA 1
ATOM 790 C C . LEU A 1 101 ? -0.825 -3.486 9.916 1.00 85.88 101 LEU A C 1
ATOM 792 O O . LEU A 1 101 ? -1.204 -4.654 9.924 1.00 85.88 101 LEU A O 1
ATOM 796 N N . THR A 1 102 ? -0.512 -2.827 11.033 1.00 86.69 102 THR A N 1
ATOM 797 C CA . THR A 1 102 ? -0.631 -3.426 12.365 1.00 86.69 102 THR A CA 1
ATOM 798 C C . THR A 1 102 ? -2.076 -3.805 12.639 1.00 86.69 102 THR A C 1
ATOM 800 O O . THR A 1 102 ? -2.328 -4.945 12.994 1.00 86.69 102 THR A O 1
ATOM 803 N N . ARG A 1 103 ? -3.039 -2.906 12.404 1.00 85.50 103 ARG A N 1
ATOM 804 C CA . ARG A 1 103 ? -4.457 -3.196 12.653 1.00 85.50 103 ARG A CA 1
ATOM 805 C C . ARG A 1 103 ? -5.000 -4.315 11.765 1.00 85.50 103 ARG A C 1
ATOM 807 O O . ARG A 1 103 ? -5.825 -5.083 12.236 1.00 85.50 103 ARG A O 1
ATOM 814 N N . TRP A 1 104 ? -4.551 -4.398 10.513 1.00 85.12 104 TRP A N 1
ATOM 815 C CA . TRP A 1 104 ? -4.975 -5.444 9.580 1.00 85.12 104 TRP A CA 1
ATOM 816 C C . TRP A 1 104 ? -4.370 -6.816 9.908 1.00 85.12 104 TRP A C 1
ATOM 818 O O . TRP A 1 104 ? -5.035 -7.832 9.747 1.00 85.12 104 TRP A O 1
ATOM 828 N N . ARG A 1 105 ? -3.110 -6.855 10.365 1.00 86.50 105 ARG A N 1
ATOM 829 C CA . ARG A 1 105 ? -2.417 -8.101 10.741 1.00 86.50 105 ARG A CA 1
ATOM 830 C C . ARG A 1 105 ? -2.733 -8.569 12.151 1.00 86.50 105 ARG A C 1
ATOM 832 O O . ARG A 1 105 ? -2.618 -9.760 12.422 1.00 86.50 105 ARG A O 1
ATOM 839 N N . SER A 1 106 ? -3.050 -7.647 13.055 1.00 81.75 106 SER A N 1
ATOM 840 C CA . SER A 1 106 ? -3.552 -8.013 14.368 1.00 81.75 106 SER A CA 1
ATOM 841 C C . SER A 1 106 ? -4.832 -8.812 14.148 1.00 81.75 106 SER A C 1
ATOM 843 O O . SER A 1 106 ? -5.725 -8.299 13.466 1.00 81.75 106 SER A O 1
ATOM 845 N N . PRO A 1 107 ? -4.950 -10.034 14.706 1.00 70.12 107 PRO A N 1
ATOM 846 C CA . PRO A 1 107 ? -6.259 -10.658 14.793 1.00 70.12 107 PRO A CA 1
ATOM 847 C C . PRO A 1 107 ? -7.175 -9.613 15.419 1.00 70.12 107 PRO A C 1
ATOM 849 O O . PRO A 1 107 ? -6.742 -8.881 16.320 1.00 70.12 107 PRO A O 1
ATOM 852 N N . HIS A 1 108 ? -8.387 -9.457 14.878 1.00 62.81 108 HIS A N 1
ATOM 853 C CA . HIS A 1 108 ? -9.379 -8.651 15.567 1.00 62.81 108 HIS A CA 1
ATOM 854 C C . HIS A 1 108 ? -9.346 -9.138 17.009 1.00 62.81 108 HIS A C 1
ATOM 856 O O . HIS A 1 108 ? -9.554 -10.321 17.270 1.00 62.81 108 HIS A O 1
ATOM 862 N N . ASN A 1 109 ? -9.001 -8.240 17.930 1.00 59.88 109 ASN A N 1
ATOM 863 C CA . ASN A 1 109 ? -9.389 -8.427 19.307 1.00 59.88 109 ASN A CA 1
ATOM 864 C C . ASN A 1 109 ? -10.906 -8.268 19.221 1.00 59.88 109 ASN A C 1
ATOM 866 O O . ASN A 1 109 ? -11.433 -7.172 19.409 1.00 59.88 109 ASN A O 1
ATOM 870 N N . GLU A 1 110 ? -11.590 -9.317 18.749 1.00 62.34 110 GLU A N 1
ATOM 871 C CA . GLU A 1 110 ? -12.973 -9.545 19.103 1.00 62.34 110 GLU A CA 1
ATOM 872 C C . GLU A 1 110 ? -12.956 -9.305 20.597 1.00 62.34 110 GLU A C 1
ATOM 874 O O . GLU A 1 110 ? -12.126 -9.896 21.291 1.00 62.34 110 GLU A O 1
ATOM 879 N N . GLN A 1 111 ? -13.706 -8.306 21.061 1.00 62.09 111 GLN A N 1
ATOM 880 C CA . GLN A 1 111 ? -13.881 -8.110 22.486 1.00 62.09 111 GLN A CA 1
ATOM 881 C C . GLN A 1 111 ? -14.324 -9.464 23.016 1.00 62.09 111 GLN A C 1
ATOM 883 O O . GLN A 1 111 ? -15.459 -9.883 22.784 1.00 62.09 111 GLN A O 1
ATOM 888 N N . SER A 1 112 ? -13.377 -10.199 23.599 1.00 66.56 112 SER A N 1
ATOM 889 C CA . SER A 1 112 ? -13.632 -11.550 24.034 1.00 66.56 112 SER A CA 1
ATOM 890 C C . SER A 1 112 ? -14.705 -11.399 25.084 1.00 66.56 112 SER A C 1
ATOM 892 O O . SER A 1 112 ? -14.563 -10.590 26.007 1.00 66.56 112 SER A O 1
ATOM 894 N N . SER A 1 113 ? -15.807 -12.121 24.907 1.00 76.94 113 SER A N 1
ATOM 895 C CA . SER A 1 113 ? -16.780 -12.237 25.982 1.00 76.94 113 SER A CA 1
ATOM 896 C C . SER A 1 113 ? -16.006 -12.627 27.237 1.00 76.94 113 SER A C 1
ATOM 898 O O . SER A 1 113 ? -15.199 -13.555 27.177 1.00 76.94 113 SER A O 1
ATOM 900 N N . TYR A 1 114 ? -16.186 -11.877 28.327 1.00 83.69 114 TYR A N 1
ATOM 901 C CA . TYR A 1 114 ? -15.515 -12.187 29.586 1.00 83.69 114 TYR A CA 1
ATOM 902 C C . TYR A 1 114 ? -15.751 -13.655 29.929 1.00 83.69 114 TYR A C 1
ATOM 904 O O . TYR A 1 114 ? -16.882 -14.147 29.814 1.00 83.69 114 TYR A O 1
ATOM 912 N N . SER A 1 115 ? -14.703 -14.350 30.368 1.00 89.19 115 SER A N 1
ATOM 913 C CA . SER A 1 115 ? -14.904 -15.660 30.978 1.00 89.19 115 SER A CA 1
ATOM 914 C C . SER A 1 115 ? -15.776 -15.512 32.231 1.00 89.19 115 SER A C 1
ATOM 916 O O . SER A 1 115 ? -15.898 -14.426 32.805 1.00 89.19 115 SER A O 1
ATOM 918 N N . LEU A 1 116 ? -16.412 -16.599 32.672 1.00 89.06 116 LEU A N 1
ATOM 919 C CA . LEU A 1 116 ? -17.280 -16.562 33.853 1.00 89.06 116 LEU A CA 1
ATOM 920 C C . LEU A 1 116 ? -16.532 -16.020 35.085 1.00 89.06 116 LEU A C 1
ATOM 922 O O . LEU A 1 116 ? -17.066 -15.190 35.818 1.00 89.06 116 LEU A O 1
ATOM 926 N N . GLU A 1 117 ? -15.289 -16.457 35.280 1.00 93.19 117 GLU A N 1
ATOM 927 C CA . GLU A 1 117 ? -14.441 -16.030 36.395 1.00 93.19 117 GLU A CA 1
ATOM 928 C C . GLU A 1 117 ? -14.054 -14.553 36.286 1.00 93.19 117 GLU A C 1
ATOM 930 O O . GLU A 1 117 ? -14.181 -13.818 37.263 1.00 93.19 117 GLU A O 1
ATOM 935 N N . GLU A 1 118 ? -13.669 -14.087 35.096 1.00 92.2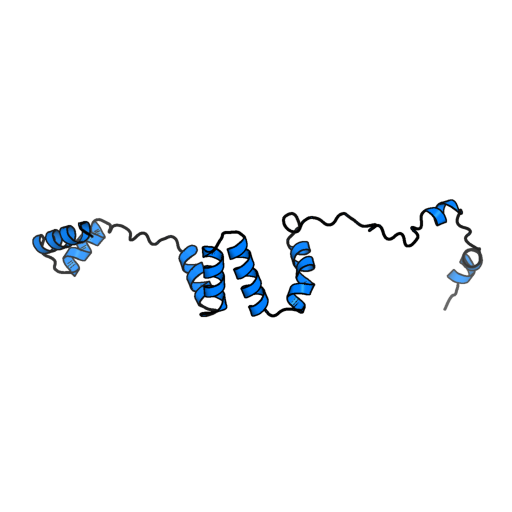5 118 GLU A N 1
ATOM 936 C CA . GLU A 1 118 ? -13.366 -12.672 34.851 1.00 92.25 118 GLU A CA 1
ATOM 937 C C . GLU A 1 118 ? -14.587 -11.782 35.083 1.00 92.25 118 GLU A C 1
ATOM 939 O O . GLU A 1 118 ? -14.471 -10.724 35.697 1.00 92.25 118 GLU A O 1
ATOM 944 N N . ALA A 1 119 ? -15.770 -12.214 34.640 1.00 90.06 119 ALA A N 1
ATOM 945 C CA . ALA A 1 119 ? -17.009 -11.472 34.832 1.00 90.06 119 ALA A CA 1
ATOM 946 C C . ALA A 1 119 ? -17.374 -11.351 36.319 1.00 90.06 119 ALA A C 1
ATOM 948 O O . ALA A 1 119 ? -17.787 -10.281 36.768 1.00 90.06 119 ALA A O 1
ATOM 949 N N . VAL A 1 120 ? -17.201 -12.429 37.092 1.00 92.00 120 VAL A N 1
ATOM 950 C CA . VAL A 1 120 ? -17.428 -12.421 38.545 1.00 92.00 120 VAL A CA 1
ATOM 951 C C . VAL A 1 120 ? -16.390 -11.549 39.252 1.00 92.00 120 VAL A C 1
ATOM 953 O O . VAL A 1 120 ? -16.761 -10.722 40.086 1.00 92.00 120 VAL A O 1
ATOM 956 N N . ALA A 1 121 ? -15.109 -11.675 38.896 1.00 94.81 121 ALA A N 1
ATOM 957 C CA . ALA A 1 121 ? -14.036 -10.849 39.444 1.00 94.81 121 ALA A CA 1
ATOM 958 C C . ALA A 1 121 ? -14.272 -9.358 39.163 1.00 94.81 121 ALA A C 1
ATOM 960 O O . ALA A 1 121 ? -14.133 -8.531 40.065 1.00 94.81 121 ALA A O 1
ATOM 961 N N . LEU A 1 122 ? -14.711 -9.017 37.947 1.00 91.81 122 LEU A N 1
ATOM 962 C CA . LEU A 1 122 ? -15.098 -7.662 37.565 1.00 91.81 122 LEU A CA 1
ATOM 963 C C . LEU A 1 122 ? -16.248 -7.153 38.445 1.00 91.81 122 LEU A C 1
ATOM 965 O O . LEU A 1 122 ? -16.154 -6.049 38.977 1.00 91.81 122 LEU A O 1
ATOM 969 N N . LEU A 1 123 ? -17.288 -7.970 38.653 1.00 93.25 123 LEU A N 1
ATOM 970 C CA . LEU A 1 123 ? -18.441 -7.633 39.494 1.00 93.25 123 LEU A CA 1
ATOM 971 C C . LEU A 1 123 ? -18.022 -7.248 40.919 1.00 93.2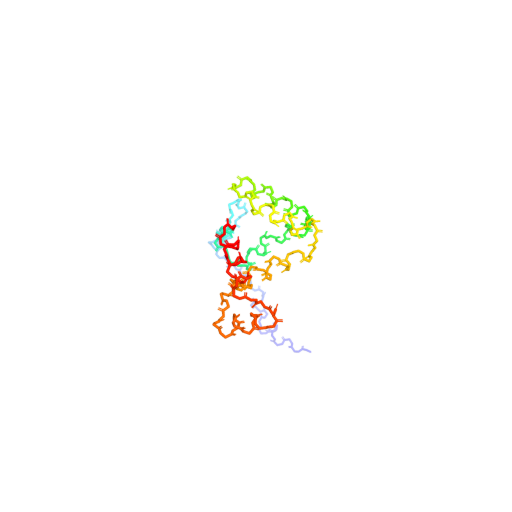5 123 LEU A C 1
ATOM 973 O O . LEU A 1 123 ? -18.489 -6.243 41.455 1.00 93.25 123 LEU A O 1
ATOM 977 N N . ILE A 1 124 ? -17.124 -8.048 41.501 1.00 93.94 124 ILE A N 1
ATOM 978 C CA . ILE A 1 124 ? -16.594 -7.854 42.853 1.00 93.94 124 ILE A CA 1
ATOM 979 C C . ILE A 1 124 ? -15.691 -6.617 42.894 1.00 93.94 124 ILE A C 1
ATOM 981 O O . ILE A 1 124 ? -15.874 -5.759 43.751 1.00 93.94 124 ILE A O 1
ATOM 985 N N . SER A 1 125 ? -14.756 -6.481 41.945 1.00 95.31 125 SER A N 1
ATOM 986 C CA . SER A 1 125 ? -13.819 -5.348 41.881 1.00 95.31 125 SER A CA 1
ATOM 987 C C . SER A 1 125 ? -14.519 -3.999 41.705 1.00 95.31 125 SER A C 1
ATOM 989 O O . SER A 1 125 ? -14.094 -2.997 42.274 1.00 95.31 125 SER A O 1
ATOM 991 N N . ALA A 1 126 ? -15.623 -3.987 40.958 1.00 93.56 126 ALA A N 1
ATOM 992 C CA . ALA A 1 126 ? -16.441 -2.810 40.719 1.00 93.56 126 ALA A CA 1
ATOM 993 C C . ALA A 1 126 ? -17.486 -2.572 41.825 1.00 93.56 126 ALA A C 1
ATOM 995 O O . ALA A 1 126 ? -18.248 -1.610 41.730 1.00 93.56 126 ALA A O 1
ATOM 996 N N . ASN A 1 127 ? -17.540 -3.429 42.857 1.00 94.62 127 ASN A N 1
ATOM 997 C CA . ASN A 1 127 ? -18.540 -3.402 43.930 1.00 94.62 127 ASN A CA 1
ATOM 998 C C . ASN A 1 127 ? -19.981 -3.281 43.400 1.00 94.62 127 ASN A C 1
ATOM 1000 O O . ASN A 1 127 ? -20.820 -2.573 43.960 1.00 94.62 127 ASN A O 1
ATOM 1004 N N . LEU A 1 128 ? -20.273 -3.970 42.293 1.00 93.19 128 LEU A N 1
ATOM 1005 C CA . LEU A 1 128 ? -21.589 -3.917 41.674 1.00 93.19 128 LEU A CA 1
ATOM 1006 C C . LEU A 1 128 ? -22.555 -4.834 42.414 1.00 93.19 128 LEU A C 1
ATOM 1008 O O . LEU A 1 128 ? -22.354 -6.043 42.535 1.00 93.19 128 LEU A O 1
ATOM 1012 N N . THR A 1 129 ? -23.674 -4.261 42.839 1.00 93.19 129 THR A N 1
ATOM 1013 C CA . THR A 1 129 ? -24.821 -5.057 43.273 1.00 93.19 129 THR A CA 1
ATOM 1014 C C . THR A 1 129 ? -25.480 -5.740 42.071 1.00 93.19 129 THR A C 1
ATOM 1016 O O . THR A 1 129 ? -25.408 -5.273 40.930 1.00 93.19 129 THR A O 1
ATOM 1019 N N . LYS A 1 130 ? -26.184 -6.849 42.322 1.00 90.50 130 LYS A N 1
ATOM 1020 C CA . LYS A 1 130 ? -26.889 -7.618 41.280 1.00 90.50 130 LYS A CA 1
ATOM 1021 C C . LYS A 1 130 ? -27.845 -6.751 40.448 1.00 90.50 130 LYS A C 1
ATOM 1023 O O . LYS A 1 130 ? -27.969 -6.952 39.243 1.00 90.50 130 LYS A O 1
ATOM 1028 N N . THR A 1 131 ? -28.516 -5.793 41.082 1.00 93.88 131 THR A N 1
ATOM 1029 C CA . THR A 1 131 ? -29.443 -4.870 40.416 1.00 93.88 131 THR A CA 1
ATOM 1030 C C . THR A 1 131 ? -28.704 -3.927 39.472 1.00 93.88 131 THR A C 1
ATOM 1032 O O . THR A 1 131 ? -29.088 -3.826 38.311 1.00 93.88 131 THR A O 1
ATOM 1035 N N . GLN A 1 132 ? -27.605 -3.314 39.923 1.00 93.25 132 GLN A N 1
ATOM 1036 C CA . GLN A 1 132 ? -26.764 -2.441 39.098 1.00 93.25 132 GLN A CA 1
ATOM 1037 C C . GLN A 1 132 ? -26.194 -3.183 37.887 1.00 93.25 132 GLN A C 1
ATOM 1039 O O . GLN A 1 132 ? -26.257 -2.669 36.773 1.00 93.25 132 GLN A O 1
ATOM 1044 N N . TYR A 1 133 ? -25.711 -4.413 38.082 1.00 92.25 133 TYR A N 1
ATOM 1045 C CA . TYR A 1 133 ? -25.247 -5.254 36.980 1.00 92.25 133 TYR A CA 1
ATOM 1046 C C . TYR A 1 133 ? -26.352 -5.539 35.957 1.00 92.25 133 TYR A C 1
ATOM 1048 O O . TYR A 1 133 ? -26.134 -5.373 34.760 1.00 92.25 133 TYR A O 1
ATOM 1056 N N . ASN A 1 134 ? -27.546 -5.936 36.406 1.00 92.50 134 ASN A N 1
ATOM 1057 C CA . ASN A 1 134 ? -28.660 -6.237 35.506 1.00 92.50 134 ASN A CA 1
ATOM 1058 C C . ASN A 1 134 ? -29.101 -5.005 34.701 1.00 92.50 134 ASN A C 1
ATOM 1060 O O . ASN A 1 134 ? -29.381 -5.130 33.508 1.00 92.50 134 ASN A O 1
ATOM 1064 N N . THR A 1 135 ? -29.122 -3.823 35.322 1.00 94.12 135 THR A N 1
ATOM 1065 C CA . THR A 1 135 ? -29.407 -2.556 34.632 1.00 94.12 135 THR A CA 1
ATOM 1066 C C . THR A 1 135 ? -28.344 -2.255 33.578 1.00 94.12 135 THR A C 1
ATOM 1068 O O . THR A 1 135 ? -28.680 -1.972 32.430 1.00 94.12 135 THR A O 1
ATOM 1071 N N . LEU A 1 136 ? -27.063 -2.381 33.939 1.00 90.56 136 LEU A N 1
ATOM 1072 C CA . LEU A 1 136 ? -25.938 -2.122 33.040 1.00 90.56 136 LEU A CA 1
ATOM 1073 C C . LEU A 1 136 ? -25.926 -3.095 31.852 1.00 90.56 136 LEU A C 1
ATOM 1075 O O . LEU A 1 136 ? -25.763 -2.679 30.708 1.00 90.56 136 LEU A O 1
ATOM 1079 N N . ARG A 1 137 ? -26.187 -4.381 32.111 1.00 88.94 137 ARG A N 1
ATOM 1080 C CA . ARG A 1 137 ? -26.306 -5.423 31.083 1.00 88.94 137 ARG A CA 1
ATOM 1081 C C . ARG A 1 137 ? -27.484 -5.176 30.143 1.00 88.94 137 ARG A C 1
ATOM 1083 O O . ARG A 1 137 ? -27.355 -5.383 28.943 1.00 88.94 137 ARG A O 1
ATOM 1090 N N . SER A 1 138 ? -28.619 -4.731 30.676 1.00 90.50 138 SER A N 1
ATOM 1091 C CA . SER A 1 138 ? -29.799 -4.421 29.862 1.00 90.50 138 SER A CA 1
ATOM 1092 C C . SER A 1 138 ? -29.550 -3.220 28.948 1.00 90.50 138 SER A C 1
ATOM 1094 O O . SER A 1 138 ? -29.919 -3.275 27.781 1.00 90.50 138 SER A O 1
ATOM 1096 N N . GLY A 1 139 ? -28.872 -2.176 29.442 1.00 90.88 139 GLY A N 1
ATOM 1097 C CA . GLY A 1 139 ? -28.497 -1.012 28.633 1.00 90.88 139 GLY A CA 1
ATOM 1098 C C . GLY A 1 139 ? -27.453 -1.327 27.558 1.00 90.88 139 GLY A C 1
ATOM 1099 O O . GLY A 1 139 ? -27.579 -0.861 26.432 1.00 90.88 139 GLY A O 1
ATOM 1100 N N . ALA A 1 140 ? -26.462 -2.167 27.871 1.00 86.44 140 ALA A N 1
ATOM 1101 C CA . ALA A 1 140 ? -25.435 -2.581 26.912 1.00 86.44 140 ALA A CA 1
ATOM 1102 C C . ALA A 1 140 ? -25.976 -3.463 25.772 1.00 86.44 140 ALA A C 1
ATOM 1104 O O . ALA A 1 140 ? -25.398 -3.465 24.698 1.00 86.44 140 ALA A O 1
ATOM 1105 N N . ASN A 1 141 ? -27.071 -4.199 25.992 1.00 82.25 141 ASN A N 1
ATOM 1106 C CA . ASN A 1 141 ? -27.704 -5.034 24.963 1.00 82.25 141 ASN A CA 1
ATOM 1107 C C . ASN A 1 141 ? -28.665 -4.260 24.037 1.00 82.25 141 ASN A C 1
ATOM 1109 O O . ASN A 1 141 ? -29.173 -4.840 23.080 1.00 82.25 141 ASN A O 1
ATOM 1113 N N . GLN A 1 142 ? -28.989 -3.000 24.349 1.00 76.75 142 GLN A N 1
ATOM 1114 C CA . GLN A 1 142 ? -29.919 -2.169 23.568 1.00 76.75 142 GLN A CA 1
ATOM 1115 C C . GLN A 1 142 ? -29.222 -1.284 22.518 1.00 76.75 142 GLN A C 1
ATOM 1117 O O . GLN A 1 142 ? -29.910 -0.690 21.688 1.00 76.75 142 GLN A O 1
ATOM 1122 N N . HIS A 1 143 ? -27.891 -1.205 22.548 1.00 45.12 143 HIS A N 1
ATOM 1123 C CA . HIS A 1 143 ? -27.038 -0.441 21.633 1.00 45.12 143 HIS A CA 1
ATOM 1124 C C . HIS A 1 143 ? -26.036 -1.360 20.936 1.00 45.12 143 HIS A C 1
ATOM 1126 O O . HIS A 1 143 ? -25.647 -1.015 19.799 1.00 45.12 143 HIS A O 1
#

Secondary structure (DSSP, 8-state):
--THHHHHHHHHHHS-----HHHHTTS----SS--SPPPPPTTTS-HHHHHHHTHHHHHHS-HHHHHHHHHHHHHHTT-HHHHHHHHIIIII-HHHHHHHHHHHHSPP---PPPPHHHHHHHHHHTT--HHHHHHHHHHHT--

Sequence (143 aa):
MNNRFLAKFGAWLQEEIKFPEVVLRCIPGPSSTSEGRPSKDFKDASVVIKRRKTEQLRKEKSTAELAFATSMKLRESGDPAGAQLLEEMTTTTPSRSKRILTRWRSPHNEQSSYSLEEAVALLISANLTKTQYNTLRSGANQH